Protein AF-A0A232LMD2-F1 (afdb_monomer)

InterPro domains:
  IPR006600 HTH CenpB-type DNA-binding domain [PF03221] (62-116)
  IPR006600 HTH CenpB-type DNA-binding domain [PS51253] (50-115)

Radius of gyration: 19.23 Å; Cα contacts (8 Å, |Δi|>4): 70; chains: 1; bounding box: 40×37×48 Å

Nearest PDB structures (foldseek):
  4hob-assembly2_C  TM=6.436E-01  e=2.657E+00  Cyprinid herpesvirus 3
  4zzl-assembly1_B  TM=5.803E-01  e=4.468E+00  Pseudomonas aeruginosa
  1u8b-assembly1_A  TM=6.181E-01  e=7.512E+00  Escherichia coli
  5duk-assembly1_B  TM=4.423E-01  e=2.508E+00  Thermoplasmatales archaeon SCGC AB-539-N05
  1mdm-assembly1_A  TM=3.034E-01  e=2.109E+00  Homo sapiens

Mean predicted aligned error: 11.72 Å

Structure (mmCIF, N/CA/C/O backbone):
data_AF-A0A232LMD2-F1
#
_entry.id   AF-A0A232LMD2-F1
#
loop_
_atom_site.group_PDB
_atom_site.id
_atom_site.type_symbol
_atom_site.label_atom_id
_atom_site.label_alt_id
_atom_site.label_comp_id
_atom_site.label_asym_id
_atom_site.label_entity_id
_atom_site.label_seq_id
_atom_site.pdbx_PDB_ins_code
_atom_site.Cartn_x
_atom_site.Cartn_y
_atom_site.Cartn_z
_atom_site.occupancy
_atom_site.B_iso_or_equiv
_atom_site.auth_seq_id
_atom_site.auth_comp_id
_atom_site.auth_asym_id
_atom_site.auth_atom_id
_atom_site.pdbx_PDB_model_num
ATOM 1 N N . MET A 1 1 ? 2.635 -9.749 20.814 1.00 54.72 1 MET A N 1
ATOM 2 C CA . MET A 1 1 ? 2.681 -8.707 19.766 1.00 54.72 1 MET A CA 1
ATOM 3 C C . MET A 1 1 ? 1.443 -8.912 18.913 1.00 54.72 1 MET A C 1
ATOM 5 O O . MET A 1 1 ? 1.286 -10.014 18.408 1.00 54.72 1 MET A O 1
ATOM 9 N N . VAL A 1 2 ? 0.519 -7.951 18.860 1.00 68.06 2 VAL A N 1
ATOM 10 C CA . VAL A 1 2 ? -0.697 -8.093 18.037 1.00 68.06 2 VAL A CA 1
ATOM 11 C C . VAL A 1 2 ? -0.278 -8.058 16.570 1.00 68.06 2 VAL A C 1
ATOM 13 O O . VAL A 1 2 ? 0.490 -7.171 16.191 1.00 68.06 2 VAL A O 1
ATOM 16 N N . SER A 1 3 ? -0.718 -9.026 15.765 1.00 80.38 3 SER A N 1
ATOM 17 C CA . SER A 1 3 ? -0.367 -9.053 14.348 1.00 80.38 3 SER A CA 1
ATOM 18 C C . SER A 1 3 ? -1.238 -8.073 13.557 1.00 80.38 3 SER A C 1
ATOM 20 O O . SER A 1 3 ? -2.410 -7.850 13.862 1.00 80.38 3 SER A O 1
ATOM 22 N N . GLU A 1 4 ? -0.670 -7.477 12.511 1.00 81.81 4 GLU A N 1
ATOM 23 C CA . GLU A 1 4 ? -1.384 -6.548 11.627 1.00 81.81 4 GLU A CA 1
ATOM 24 C C . GLU A 1 4 ? -2.583 -7.221 10.926 1.00 81.81 4 GLU A C 1
ATOM 26 O O . GLU A 1 4 ? -3.599 -6.581 10.646 1.00 81.81 4 GLU A O 1
ATOM 31 N N . ALA A 1 5 ? -2.488 -8.534 10.695 1.00 83.75 5 ALA A N 1
ATOM 32 C CA . ALA A 1 5 ? -3.563 -9.347 10.139 1.00 83.75 5 ALA A CA 1
ATOM 33 C C . ALA A 1 5 ? -4.768 -9.439 11.092 1.00 83.75 5 ALA A C 1
ATOM 35 O O . ALA A 1 5 ? -5.903 -9.252 10.650 1.00 83.75 5 ALA A O 1
ATOM 36 N N . ASP A 1 6 ? -4.530 -9.633 12.393 1.00 88.19 6 ASP A N 1
ATOM 37 C CA . ASP A 1 6 ? -5.598 -9.710 13.402 1.00 88.19 6 ASP A CA 1
ATOM 38 C C . ASP A 1 6 ? -6.361 -8.386 13.509 1.00 88.19 6 ASP A C 1
ATOM 40 O O . ASP A 1 6 ? -7.588 -8.367 13.618 1.00 88.19 6 ASP A O 1
ATOM 44 N N . ILE A 1 7 ? -5.651 -7.258 13.395 1.00 88.31 7 ILE A N 1
ATOM 45 C CA . ILE A 1 7 ? -6.269 -5.927 13.398 1.00 88.31 7 ILE A CA 1
ATOM 46 C C . ILE A 1 7 ? -7.164 -5.743 12.165 1.00 88.31 7 ILE A C 1
ATOM 48 O O . ILE A 1 7 ? -8.277 -5.230 12.291 1.00 88.31 7 ILE A O 1
ATOM 52 N N . LYS A 1 8 ? -6.721 -6.179 10.977 1.00 88.56 8 LYS A N 1
ATOM 53 C CA . LYS A 1 8 ? -7.534 -6.114 9.748 1.00 88.56 8 LYS A CA 1
ATOM 54 C C . LYS A 1 8 ? -8.788 -6.986 9.846 1.00 88.56 8 LYS A C 1
ATOM 56 O O . LYS A 1 8 ? -9.869 -6.527 9.474 1.00 88.56 8 LYS A O 1
ATOM 61 N N . LEU A 1 9 ? -8.670 -8.199 10.391 1.00 91.88 9 LEU A N 1
ATOM 62 C CA . LEU A 1 9 ? -9.816 -9.080 10.637 1.00 91.88 9 LEU A CA 1
ATOM 63 C C . LEU A 1 9 ? -10.818 -8.443 11.608 1.00 91.88 9 LEU A C 1
ATOM 65 O O . LEU A 1 9 ? -12.010 -8.391 11.307 1.00 91.88 9 LEU A O 1
ATOM 69 N N . ALA A 1 10 ? -10.335 -7.879 12.718 1.00 92.62 10 ALA A N 1
ATOM 70 C CA . ALA A 1 10 ? -11.168 -7.192 13.701 1.00 92.62 10 ALA A CA 1
ATOM 71 C C . ALA A 1 10 ? -11.883 -5.957 13.119 1.00 92.62 10 ALA A C 1
ATOM 73 O O . ALA A 1 10 ? -13.052 -5.710 13.419 1.00 92.62 10 ALA A O 1
ATOM 74 N N . LEU A 1 11 ? -11.213 -5.180 12.261 1.00 91.00 11 LEU A N 1
ATOM 75 C CA . LEU A 1 11 ? -11.823 -4.032 11.581 1.00 91.00 11 LEU A CA 1
ATOM 76 C C . LEU A 1 11 ? -12.923 -4.455 10.600 1.00 91.00 11 LEU A C 1
ATOM 78 O O . LEU A 1 11 ? -13.955 -3.789 10.531 1.00 91.00 11 LEU A O 1
ATOM 82 N N . ASN A 1 12 ? -12.724 -5.548 9.860 1.00 91.56 12 ASN A N 1
ATOM 83 C CA . ASN A 1 12 ? -13.742 -6.081 8.954 1.00 91.56 12 ASN A CA 1
ATOM 84 C C . ASN A 1 12 ? -14.965 -6.611 9.717 1.00 91.56 12 ASN A C 1
ATOM 86 O O . ASN A 1 12 ? -16.092 -6.325 9.314 1.00 91.56 12 ASN A O 1
ATOM 90 N N . ASP A 1 13 ? -14.757 -7.298 10.846 1.00 91.94 13 ASP A N 1
ATOM 91 C CA . ASP A 1 13 ? -15.842 -7.754 11.727 1.00 91.94 13 ASP A CA 1
ATOM 92 C C . ASP A 1 13 ? -16.666 -6.560 12.238 1.00 91.94 13 ASP A C 1
ATOM 94 O O . ASP A 1 13 ? -17.887 -6.538 12.094 1.00 91.94 13 ASP A O 1
ATOM 98 N N . LEU A 1 14 ? -16.007 -5.493 12.713 1.00 91.25 14 LEU A N 1
ATOM 99 C CA . LEU A 1 14 ? -16.692 -4.264 13.137 1.00 91.25 14 LEU A CA 1
ATOM 100 C C . LEU A 1 14 ? -17.511 -3.607 12.024 1.00 91.25 14 LEU A C 1
ATOM 102 O O . LEU A 1 14 ? -18.624 -3.158 12.288 1.00 91.25 14 LEU A O 1
ATOM 106 N N . LYS A 1 15 ? -16.983 -3.553 10.795 1.00 89.00 15 LYS A N 1
ATOM 107 C CA . LYS A 1 15 ? -17.692 -2.985 9.634 1.00 89.00 15 LYS A CA 1
ATOM 108 C C . LYS A 1 15 ? -18.925 -3.800 9.238 1.00 89.00 15 LYS A C 1
ATOM 110 O O . LYS A 1 15 ? -19.848 -3.240 8.654 1.00 89.00 15 LYS A O 1
ATOM 115 N N . SER A 1 16 ? -18.953 -5.099 9.546 1.00 89.50 16 SER A N 1
ATOM 116 C CA . S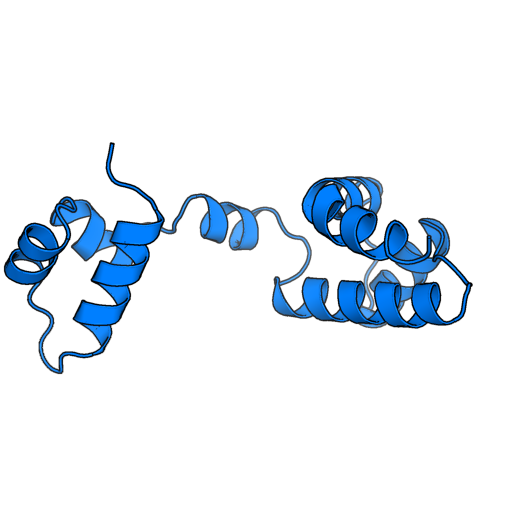ER A 1 16 ? -20.099 -5.969 9.255 1.00 89.50 16 SER A CA 1
ATOM 117 C C . SE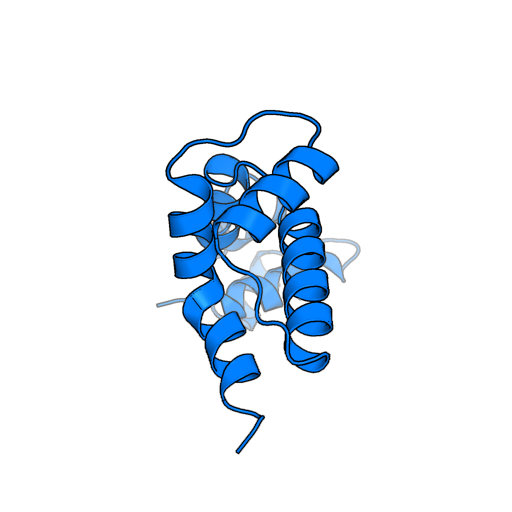R A 1 16 ? -21.299 -5.722 10.181 1.00 89.50 16 SER A C 1
ATOM 119 O O . SER A 1 16 ? -22.435 -6.064 9.846 1.00 89.50 16 SER A O 1
ATOM 121 N N . HIS A 1 17 ? -21.076 -5.097 11.341 1.00 85.38 17 HIS A N 1
ATOM 122 C CA . HIS A 1 17 ? -22.115 -4.831 12.327 1.00 85.38 17 HIS A CA 1
ATOM 123 C C . HIS A 1 17 ? -22.704 -3.424 12.174 1.00 85.38 17 HIS A C 1
ATOM 125 O O . HIS A 1 17 ? -21.991 -2.425 12.183 1.00 85.38 17 HIS A O 1
ATOM 131 N N . LYS A 1 18 ? -24.042 -3.322 12.151 1.00 82.69 18 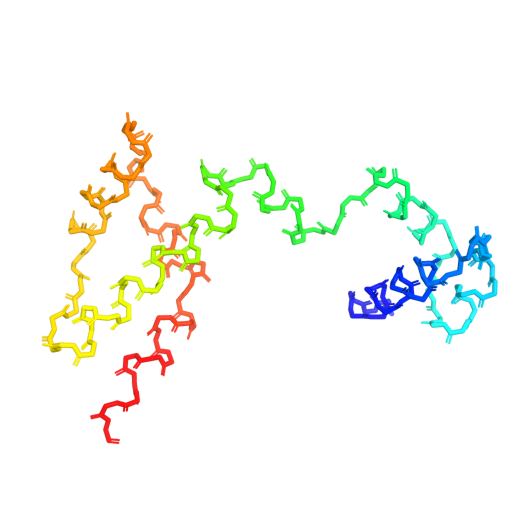LYS A N 1
ATOM 132 C CA . LYS A 1 18 ? -24.765 -2.032 12.131 1.00 82.69 18 LYS A CA 1
ATOM 133 C C . LYS A 1 18 ? -24.445 -1.148 13.348 1.00 82.69 18 LYS A C 1
ATOM 135 O O . LYS A 1 18 ? -24.522 0.074 13.263 1.00 82.69 18 LYS A O 1
ATOM 140 N N . SER A 1 19 ? -24.100 -1.770 14.476 1.00 86.31 19 SER A N 1
ATOM 141 C CA . SER A 1 19 ? -23.628 -1.114 15.696 1.00 86.31 19 SER A CA 1
ATOM 142 C C . SER A 1 19 ? -22.267 -1.708 16.089 1.00 86.31 19 SER A C 1
ATOM 144 O O . SER A 1 19 ? -22.212 -2.882 16.461 1.00 86.31 19 SER A O 1
ATOM 146 N N . PRO A 1 20 ? -21.164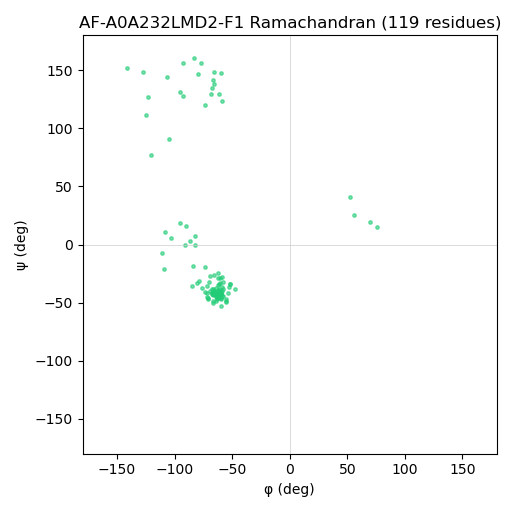 -0.945 15.987 1.00 85.38 20 PRO A N 1
ATOM 147 C CA . PRO A 1 20 ? -19.830 -1.459 16.272 1.00 85.38 20 PRO A CA 1
ATOM 148 C C . PRO A 1 20 ? -19.612 -1.653 17.780 1.00 85.38 20 PRO A C 1
ATOM 150 O O . PRO A 1 20 ? -19.645 -0.696 18.557 1.00 85.38 20 PRO A O 1
ATOM 153 N N . ASN A 1 21 ? -19.325 -2.890 18.197 1.00 92.06 21 ASN A N 1
ATOM 154 C CA . ASN A 1 21 ? -18.961 -3.222 19.576 1.00 92.06 21 ASN A CA 1
ATOM 155 C C . ASN A 1 21 ? -17.456 -3.496 19.702 1.00 92.06 21 ASN A C 1
ATOM 157 O O . ASN A 1 21 ? -16.993 -4.630 19.598 1.00 92.06 21 ASN A O 1
ATOM 161 N N . TYR A 1 22 ? -16.691 -2.442 19.990 1.00 91.38 22 TYR A N 1
ATOM 162 C CA . TYR A 1 22 ? -15.231 -2.519 20.078 1.00 91.38 22 TYR A CA 1
ATOM 163 C C . TYR A 1 22 ? -14.726 -3.509 21.129 1.00 91.38 22 TYR A C 1
ATOM 165 O O . TYR A 1 22 ? -13.705 -4.143 20.906 1.00 91.38 22 TYR A O 1
ATOM 173 N N . THR A 1 23 ? -15.405 -3.636 22.273 1.00 91.00 23 THR A N 1
ATOM 174 C CA . THR A 1 23 ? -14.938 -4.482 23.382 1.00 91.00 23 THR A CA 1
ATOM 175 C C . THR A 1 23 ? -15.079 -5.962 23.044 1.00 91.00 23 THR A C 1
ATOM 177 O O . THR A 1 23 ? -14.142 -6.730 23.246 1.00 91.00 23 THR A O 1
ATOM 180 N N . ALA A 1 24 ? -16.228 -6.361 22.493 1.00 92.19 24 ALA A N 1
ATOM 181 C CA . ALA A 1 24 ? -16.461 -7.748 22.101 1.00 92.19 24 ALA A CA 1
ATOM 182 C C . ALA A 1 24 ? -15.503 -8.175 20.980 1.00 92.19 24 ALA A C 1
ATOM 184 O O . ALA A 1 24 ? -14.873 -9.228 21.072 1.00 92.19 24 ALA A O 1
ATOM 185 N N . THR A 1 25 ? -15.336 -7.328 19.961 1.00 92.38 25 THR A N 1
ATOM 186 C CA . THR A 1 25 ? -14.433 -7.617 18.844 1.00 92.38 25 THR A CA 1
ATOM 187 C C . THR A 1 25 ? -12.965 -7.621 19.283 1.00 92.38 25 THR A C 1
ATOM 189 O O . THR A 1 25 ? -12.226 -8.527 18.914 1.00 92.38 25 THR A O 1
ATOM 192 N N . ALA A 1 26 ? -12.540 -6.681 20.132 1.00 92.62 26 ALA A N 1
ATOM 193 C CA . ALA A 1 26 ? -11.186 -6.663 20.696 1.00 92.62 26 ALA A CA 1
ATOM 194 C C . ALA A 1 26 ? -10.842 -7.976 21.415 1.00 92.62 26 ALA A C 1
ATOM 196 O O . ALA A 1 26 ? -9.804 -8.576 21.141 1.00 92.62 26 ALA A O 1
ATOM 197 N N . ASN A 1 27 ? -11.751 -8.470 22.260 1.00 92.25 27 ASN A N 1
ATOM 198 C CA . ASN A 1 27 ? -11.563 -9.731 22.976 1.00 92.25 27 ASN A CA 1
ATOM 199 C C . ASN A 1 27 ? -11.541 -10.941 22.029 1.00 92.25 27 ASN A C 1
ATOM 201 O O . ASN A 1 27 ? -10.722 -11.837 22.205 1.00 92.25 27 ASN A O 1
ATOM 205 N N . LYS A 1 28 ? -12.406 -10.955 21.005 1.00 92.56 28 LYS A N 1
ATOM 206 C CA . LYS A 1 28 ? -12.497 -12.040 20.011 1.00 92.56 28 LYS A CA 1
ATOM 207 C C . LYS A 1 28 ? -11.202 -12.225 19.215 1.00 92.56 28 LYS A C 1
ATOM 209 O O . LYS A 1 28 ? -10.818 -13.359 18.955 1.00 92.56 28 LYS A O 1
ATOM 214 N N . TYR A 1 29 ? -10.538 -11.130 18.845 1.00 90.75 29 TYR A N 1
ATOM 215 C CA . TYR A 1 29 ? -9.310 -11.157 18.038 1.00 90.75 29 TYR A CA 1
ATOM 216 C C . TYR A 1 29 ? -8.032 -10.916 18.854 1.00 90.75 29 TYR A C 1
ATOM 218 O O . TYR A 1 29 ? -6.955 -10.808 18.277 1.00 90.75 29 TYR A O 1
ATOM 226 N N . ASN A 1 30 ? -8.132 -10.824 20.186 1.00 91.19 30 ASN A N 1
ATOM 227 C CA . ASN A 1 30 ? -7.012 -10.509 21.079 1.00 91.19 30 ASN A CA 1
ATOM 228 C C . ASN A 1 30 ? -6.251 -9.222 20.672 1.00 91.19 30 ASN A C 1
ATOM 230 O O . ASN A 1 30 ? -5.020 -9.157 20.697 1.00 91.19 30 ASN A O 1
ATOM 234 N N . VAL A 1 31 ? -7.003 -8.194 20.265 1.00 90.06 31 VAL A N 1
ATOM 235 C CA . VAL A 1 31 ? -6.498 -6.876 19.843 1.00 90.06 31 VAL A CA 1
ATOM 236 C C . VAL A 1 31 ? -6.809 -5.850 20.929 1.00 90.06 31 VAL A C 1
ATOM 238 O O . VAL A 1 31 ? -7.877 -5.885 21.531 1.00 90.06 31 VAL A O 1
ATOM 241 N N . ASP A 1 32 ? -5.918 -4.883 21.156 1.00 90.88 32 ASP A N 1
ATOM 242 C CA . ASP A 1 32 ? -6.206 -3.777 22.070 1.00 90.88 32 ASP A CA 1
ATOM 243 C C . ASP A 1 32 ? -7.420 -2.949 21.599 1.00 90.88 32 ASP A C 1
ATOM 245 O O . ASP A 1 32 ? -7.501 -2.489 20.453 1.00 90.88 32 ASP A O 1
ATOM 249 N N . ARG A 1 33 ? -8.368 -2.721 22.514 1.00 92.56 33 ARG A N 1
ATOM 250 C CA . ARG A 1 33 ? -9.612 -1.994 22.232 1.00 92.56 33 ARG A CA 1
ATOM 251 C C . ARG A 1 33 ? -9.354 -0.557 21.767 1.00 92.56 33 ARG A C 1
ATOM 253 O O . ARG A 1 33 ? -10.064 -0.075 20.880 1.00 92.56 33 ARG A O 1
ATOM 260 N N . ASN A 1 34 ? -8.387 0.147 22.363 1.00 89.94 34 ASN A N 1
ATOM 261 C CA . ASN A 1 34 ? -8.077 1.525 21.979 1.00 89.94 34 ASN A CA 1
ATOM 262 C C . ASN A 1 34 ? -7.478 1.573 20.576 1.00 89.94 34 ASN A C 1
ATOM 264 O O . ASN A 1 34 ? -7.912 2.406 19.778 1.00 89.94 34 ASN A O 1
ATOM 268 N N . THR A 1 35 ? -6.563 0.659 20.245 1.00 88.31 35 THR A N 1
ATOM 269 C CA . THR A 1 35 ? -6.039 0.510 18.880 1.00 88.31 35 THR A CA 1
ATOM 270 C C . THR A 1 35 ? -7.177 0.289 17.887 1.00 88.31 35 THR A C 1
ATOM 272 O O . THR A 1 35 ? -7.284 1.023 16.905 1.00 88.31 35 THR A O 1
ATOM 275 N N . LEU A 1 36 ? -8.083 -0.651 18.169 1.00 89.88 36 LEU A N 1
ATOM 276 C CA . LEU A 1 36 ? -9.199 -0.972 17.279 1.00 89.88 36 LEU A CA 1
ATOM 277 C C . LEU A 1 36 ? -10.154 0.219 17.074 1.00 89.88 36 LEU A C 1
ATOM 279 O O . LEU A 1 36 ? -10.522 0.533 15.944 1.00 89.88 36 LEU A O 1
ATOM 283 N N . SER A 1 37 ? -10.508 0.926 18.151 1.00 90.50 37 SER A N 1
ATOM 284 C CA . SER A 1 37 ? -11.363 2.123 18.108 1.00 90.50 37 SER A CA 1
ATOM 285 C C . SER A 1 37 ? -10.725 3.265 17.310 1.00 90.50 37 SER A C 1
ATOM 287 O O . SER A 1 37 ? -11.381 3.873 16.462 1.00 90.50 37 SER A O 1
ATOM 289 N N . ARG A 1 38 ? -9.434 3.547 17.536 1.00 88.88 38 ARG A N 1
ATOM 290 C CA . ARG A 1 38 ? -8.706 4.605 16.815 1.00 88.88 38 ARG A CA 1
ATOM 291 C C . ARG A 1 38 ? -8.573 4.282 15.332 1.00 88.88 38 ARG A C 1
ATOM 293 O O . ARG A 1 38 ? -8.801 5.172 14.518 1.00 88.88 38 ARG A O 1
ATOM 300 N N . ARG A 1 39 ? -8.273 3.028 14.980 1.00 87.50 39 ARG A N 1
ATOM 301 C CA . ARG A 1 39 ? -8.198 2.588 13.580 1.00 87.50 39 ARG A CA 1
ATOM 302 C C . ARG A 1 39 ? -9.551 2.620 12.877 1.00 87.50 39 ARG A C 1
ATOM 304 O O . ARG A 1 39 ? -9.638 3.112 11.761 1.00 87.50 39 ARG A O 1
ATOM 311 N N . TYR A 1 40 ? -10.618 2.167 13.537 1.00 86.69 40 TYR A N 1
ATOM 312 C CA . TYR A 1 40 ? -11.969 2.200 12.966 1.00 86.69 40 TYR A CA 1
ATOM 313 C C . TYR A 1 40 ? -12.444 3.632 12.677 1.00 86.69 40 TYR A C 1
ATOM 315 O O . TYR A 1 40 ? -13.114 3.878 11.680 1.00 86.69 40 TYR A O 1
ATOM 323 N N . LYS A 1 41 ? -12.056 4.591 13.527 1.00 86.62 41 LYS A N 1
ATOM 324 C CA . LYS A 1 41 ? -12.346 6.022 13.351 1.00 86.62 41 LYS A CA 1
ATOM 325 C C . LYS A 1 41 ? -11.380 6.748 12.404 1.00 86.62 41 LYS A C 1
ATOM 327 O O . LYS A 1 41 ? -11.522 7.954 12.241 1.00 86.62 41 LYS A O 1
ATOM 332 N N . GLY A 1 42 ? -10.387 6.060 11.835 1.00 79.25 42 GLY A N 1
ATOM 333 C CA . GLY A 1 42 ? -9.378 6.664 10.955 1.00 79.25 42 GLY A CA 1
ATOM 334 C C . GLY A 1 42 ? -8.389 7.606 11.657 1.00 79.25 42 GLY A C 1
ATOM 335 O O . GLY A 1 42 ? -7.766 8.427 11.000 1.00 79.25 42 GLY A O 1
ATOM 336 N N . ILE A 1 43 ? -8.247 7.519 12.986 1.00 81.81 43 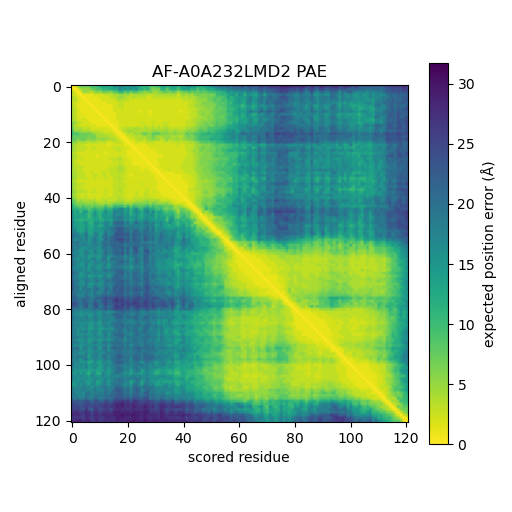ILE A N 1
ATOM 337 C CA . ILE A 1 43 ? -7.339 8.375 13.778 1.00 81.81 43 ILE A CA 1
ATOM 338 C C . ILE A 1 43 ? -5.891 7.868 13.705 1.00 81.81 43 ILE A C 1
ATOM 340 O O . ILE A 1 43 ? -4.957 8.660 13.767 1.00 81.81 43 ILE A O 1
ATOM 344 N N . CYS A 1 44 ? -5.708 6.550 13.609 1.00 73.38 44 CYS A N 1
ATOM 345 C CA . CYS A 1 44 ? -4.416 5.918 13.346 1.00 73.38 44 CYS A CA 1
ATOM 346 C C . CYS A 1 44 ? -4.543 5.064 12.092 1.00 73.38 44 CYS A C 1
ATOM 348 O O . CYS A 1 44 ? -5.418 4.193 12.034 1.00 73.38 44 CYS A O 1
ATOM 350 N N . MET A 1 45 ? -3.648 5.278 11.135 1.00 63.09 45 MET A N 1
ATOM 351 C CA . MET A 1 45 ? -3.480 4.392 9.990 1.00 63.09 45 MET A CA 1
ATOM 352 C C . MET A 1 45 ? -2.576 3.218 10.380 1.00 63.09 45 MET A C 1
ATOM 354 O O . MET A 1 45 ? -1.878 3.257 11.396 1.00 63.09 45 MET A O 1
ATOM 358 N N . SER A 1 46 ? -2.627 2.123 9.621 1.00 64.56 46 SER A N 1
ATOM 359 C CA . SER A 1 46 ? -1.564 1.124 9.736 1.00 64.56 46 SER A CA 1
ATOM 360 C C . SER A 1 46 ? -0.257 1.735 9.239 1.00 64.56 46 SER A C 1
ATOM 362 O O . SER A 1 46 ? -0.300 2.529 8.308 1.00 64.56 46 SER A O 1
ATOM 364 N N . ASN A 1 47 ? 0.902 1.337 9.775 1.00 57.59 47 ASN A N 1
ATOM 365 C CA . ASN A 1 47 ? 2.191 1.812 9.249 1.00 57.59 47 ASN A CA 1
ATOM 366 C C . ASN A 1 47 ? 2.290 1.608 7.723 1.00 57.59 47 ASN A C 1
ATOM 368 O O . ASN A 1 47 ? 2.871 2.432 7.029 1.00 57.59 47 ASN A O 1
ATOM 372 N N . HIS A 1 48 ? 1.699 0.531 7.193 1.00 51.50 48 HIS A N 1
ATOM 373 C CA . HIS A 1 48 ? 1.646 0.261 5.756 1.00 51.50 48 HIS A CA 1
ATOM 374 C C . HIS A 1 48 ? 0.793 1.291 4.998 1.00 51.50 48 HIS A C 1
ATOM 376 O O . HIS A 1 48 ? 1.251 1.852 4.005 1.00 51.50 48 HIS A O 1
ATOM 382 N N . ASP A 1 49 ? -0.420 1.576 5.475 1.00 53.56 49 ASP A N 1
ATOM 383 C CA . ASP A 1 49 ? -1.308 2.548 4.832 1.00 53.56 49 ASP A CA 1
ATOM 384 C C . ASP A 1 49 ? -0.786 3.984 5.010 1.00 53.56 49 ASP A C 1
ATOM 386 O O . ASP A 1 49 ? -0.920 4.806 4.112 1.00 53.56 49 ASP A O 1
ATOM 390 N N . GLU A 1 50 ? -0.128 4.288 6.130 1.00 52.28 50 GLU A N 1
ATOM 391 C CA . GLU A 1 50 ? 0.528 5.573 6.396 1.00 52.28 50 GLU A CA 1
ATOM 392 C C . GLU A 1 50 ? 1.727 5.785 5.455 1.00 52.28 50 GLU A C 1
ATOM 394 O O . GLU A 1 50 ? 1.874 6.852 4.856 1.00 52.28 50 GLU A O 1
ATOM 399 N N . HIS A 1 51 ? 2.542 4.748 5.229 1.00 50.44 51 HIS A N 1
ATOM 400 C CA . HIS A 1 51 ? 3.585 4.777 4.203 1.00 50.44 51 HIS A CA 1
ATOM 401 C C . HIS A 1 51 ? 2.996 5.000 2.803 1.00 50.44 51 HIS A C 1
ATOM 403 O O . HIS A 1 51 ? 3.539 5.818 2.059 1.00 50.44 51 HIS A O 1
ATOM 409 N N . SER A 1 52 ? 1.881 4.339 2.465 1.00 53.06 52 SER A N 1
ATOM 410 C CA . SER A 1 52 ? 1.222 4.525 1.166 1.00 53.06 52 SER A CA 1
ATOM 411 C C . SER A 1 52 ? 0.681 5.944 0.972 1.00 53.06 52 SER A C 1
ATOM 413 O O . SER A 1 52 ? 0.880 6.560 -0.070 1.00 53.06 52 SER A O 1
ATOM 415 N N . ALA A 1 53 ? 0.060 6.507 2.010 1.00 51.44 53 ALA A N 1
ATOM 416 C CA . ALA A 1 53 ? -0.654 7.772 1.923 1.00 51.44 53 ALA A CA 1
ATOM 417 C C . ALA A 1 53 ? 0.276 8.992 1.948 1.00 51.44 53 ALA A C 1
ATOM 419 O O . ALA A 1 53 ? -0.043 10.011 1.341 1.00 51.44 53 ALA A O 1
ATOM 420 N N . TYR A 1 54 ? 1.412 8.908 2.650 1.00 49.12 54 TYR A N 1
ATOM 421 C CA . TYR A 1 54 ? 2.290 10.063 2.872 1.00 49.12 54 TYR A CA 1
ATOM 422 C C . TYR A 1 54 ? 3.623 10.007 2.117 1.00 49.12 54 TYR A C 1
ATOM 424 O O . TYR A 1 54 ? 4.252 11.050 1.942 1.00 49.12 54 TYR A O 1
ATOM 432 N N . GLN A 1 55 ? 4.091 8.830 1.682 1.00 55.50 55 GLN A N 1
ATOM 433 C CA . GLN A 1 55 ? 5.391 8.699 1.001 1.00 55.50 55 GLN A CA 1
ATOM 434 C C . GLN A 1 55 ? 5.291 8.347 -0.482 1.00 55.50 55 GLN A C 1
ATOM 436 O O . GLN A 1 55 ? 6.320 8.358 -1.170 1.00 55.50 55 GLN A O 1
ATOM 441 N N . ASN A 1 56 ? 4.094 8.052 -0.990 1.00 60.16 56 ASN A N 1
ATOM 442 C CA . ASN A 1 56 ? 3.925 7.716 -2.394 1.00 60.16 56 ASN A CA 1
ATOM 443 C C . ASN A 1 56 ? 3.580 8.973 -3.182 1.00 60.16 56 ASN A C 1
ATOM 445 O O . ASN A 1 56 ? 2.664 9.718 -2.852 1.00 60.16 56 ASN A O 1
ATOM 449 N N . PHE A 1 57 ? 4.341 9.202 -4.249 1.00 68.00 57 PHE A N 1
ATOM 450 C CA . PHE A 1 57 ? 4.012 10.216 -5.249 1.00 68.00 57 PHE A CA 1
ATOM 451 C C . PHE A 1 57 ? 2.679 9.894 -5.949 1.00 68.00 57 PHE A C 1
ATOM 453 O O . PHE A 1 57 ? 2.021 10.811 -6.427 1.00 68.00 57 PHE A O 1
ATOM 460 N N . LEU A 1 58 ? 2.280 8.611 -5.981 1.00 71.00 58 LEU A N 1
ATOM 461 C CA . LEU A 1 58 ? 1.048 8.121 -6.601 1.00 71.00 58 LEU A CA 1
ATOM 462 C C . LEU A 1 58 ? 0.220 7.270 -5.631 1.00 71.00 58 LEU A C 1
ATOM 464 O O . LEU A 1 58 ? 0.797 6.564 -4.808 1.00 71.00 58 LEU A O 1
ATOM 468 N N . PRO A 1 59 ? -1.120 7.280 -5.739 1.00 71.69 59 PRO A N 1
ATOM 469 C CA . PRO A 1 59 ? -1.973 6.318 -5.050 1.00 71.69 59 PRO A CA 1
ATOM 470 C C . PRO A 1 59 ? -1.643 4.878 -5.462 1.00 71.69 59 PRO A C 1
ATOM 472 O O . PRO A 1 59 ? -1.350 4.624 -6.632 1.00 71.69 59 PRO A O 1
ATOM 475 N N . ASP A 1 60 ? -1.806 3.926 -4.542 1.00 71.50 60 ASP A N 1
ATOM 476 C CA . ASP A 1 60 ? -1.514 2.501 -4.776 1.00 71.50 60 ASP A CA 1
ATOM 477 C C . ASP A 1 60 ? -2.218 1.936 -6.021 1.00 71.50 60 ASP A C 1
ATOM 479 O O . ASP A 1 60 ? -1.623 1.186 -6.786 1.00 71.50 60 ASP A O 1
ATOM 483 N N . ALA A 1 61 ? -3.449 2.377 -6.301 1.00 72.00 61 ALA A N 1
ATOM 484 C CA . ALA A 1 61 ? -4.188 1.974 -7.500 1.00 72.00 61 ALA A CA 1
ATOM 485 C C . ALA A 1 61 ? -3.488 2.380 -8.814 1.00 72.00 61 ALA A C 1
ATOM 487 O O . ALA A 1 61 ? -3.573 1.665 -9.809 1.00 72.00 61 ALA A O 1
ATOM 488 N N . GLN A 1 62 ? -2.793 3.522 -8.844 1.00 77.31 62 GLN A N 1
ATOM 489 C CA . GLN A 1 62 ? -2.006 3.926 -10.014 1.00 77.31 62 GLN A CA 1
ATOM 490 C C . GLN A 1 62 ? -0.700 3.128 -10.105 1.00 77.31 62 GLN A C 1
ATOM 492 O O . GLN A 1 62 ? -0.307 2.740 -11.205 1.00 77.31 62 GLN A O 1
ATOM 497 N N . GLU A 1 63 ? -0.057 2.837 -8.969 1.00 80.62 63 GLU A N 1
ATOM 498 C CA . GLU A 1 63 ? 1.125 1.964 -8.920 1.00 80.62 63 GLU A CA 1
ATOM 499 C C . GLU A 1 63 ? 0.793 0.539 -9.422 1.00 80.62 63 GLU A C 1
ATOM 501 O O . GLU A 1 63 ? 1.568 -0.030 -10.192 1.00 80.62 63 GLU A O 1
ATOM 506 N N . GLU A 1 64 ? -0.391 -0.002 -9.110 1.00 80.94 64 GLU A N 1
ATOM 507 C CA . GLU A 1 64 ? -0.873 -1.294 -9.629 1.00 80.94 64 GLU A CA 1
ATOM 508 C C . GLU A 1 64 ? -1.063 -1.314 -11.153 1.00 80.94 64 GLU A C 1
ATOM 510 O O . GLU A 1 64 ? -0.686 -2.288 -11.808 1.00 80.94 64 GLU A O 1
ATOM 515 N N . VAL A 1 65 ? -1.598 -0.240 -11.745 1.00 82.19 65 VAL A N 1
ATOM 516 C CA . VAL A 1 65 ? -1.725 -0.123 -13.210 1.00 82.19 65 VAL A CA 1
ATOM 517 C C . VAL A 1 65 ? -0.348 -0.151 -13.874 1.00 82.19 65 VAL A C 1
ATOM 519 O O . VAL A 1 65 ? -0.157 -0.842 -14.877 1.00 82.19 65 VAL A O 1
ATOM 522 N N . ILE A 1 66 ? 0.630 0.548 -13.288 1.00 82.44 66 ILE A N 1
ATOM 523 C CA . ILE A 1 66 ? 2.015 0.552 -13.773 1.0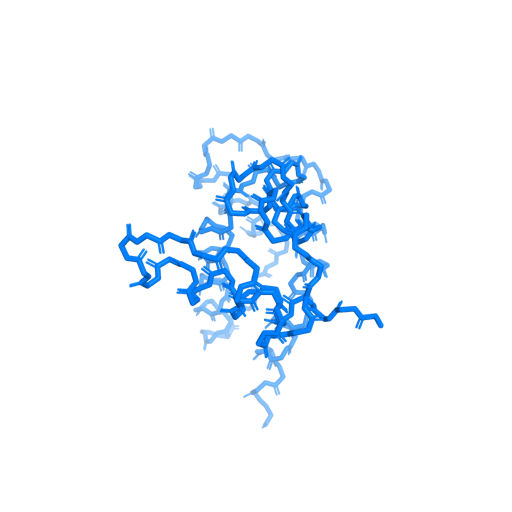0 82.44 66 ILE A CA 1
ATOM 524 C C . ILE A 1 66 ? 2.604 -0.863 -13.692 1.00 82.44 66 ILE A C 1
ATOM 526 O O . ILE A 1 66 ? 3.196 -1.329 -14.663 1.00 82.44 66 ILE A O 1
ATOM 530 N N . LEU A 1 67 ? 2.393 -1.588 -12.588 1.00 81.62 6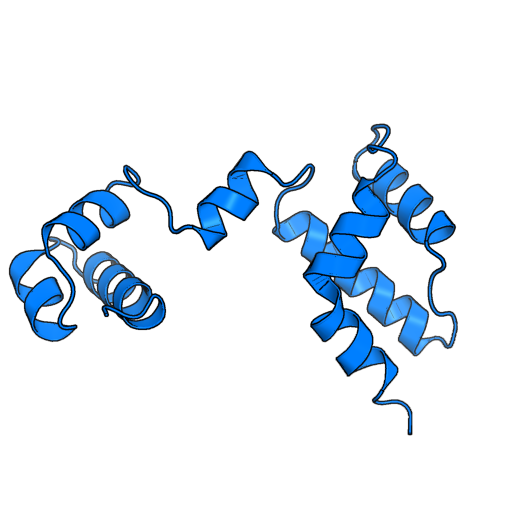7 LEU A N 1
ATOM 531 C CA . LEU A 1 67 ? 2.826 -2.987 -12.462 1.00 81.62 67 LEU A CA 1
ATOM 532 C C . LEU A 1 67 ? 2.173 -3.900 -13.503 1.00 81.62 67 LEU A C 1
ATOM 534 O O . LEU A 1 67 ? 2.853 -4.749 -14.076 1.00 81.62 67 LEU A O 1
ATOM 538 N N . GLY A 1 68 ? 0.878 -3.726 -13.772 1.00 81.12 68 GLY A N 1
ATOM 539 C CA . GLY A 1 68 ? 0.171 -4.471 -14.815 1.00 81.12 68 GLY A CA 1
ATOM 540 C C . GLY A 1 68 ? 0.802 -4.270 -16.193 1.00 81.12 68 GLY A C 1
ATOM 541 O O . GLY A 1 68 ? 1.050 -5.238 -16.908 1.00 81.12 68 GLY A O 1
ATOM 542 N N . TYR A 1 69 ? 1.146 -3.026 -16.525 1.00 79.56 69 TYR A N 1
ATOM 543 C CA . TYR A 1 69 ? 1.799 -2.692 -17.789 1.00 79.56 69 TYR A CA 1
ATOM 544 C C . TYR A 1 69 ? 3.220 -3.271 -17.898 1.00 79.56 69 TYR A C 1
ATOM 546 O O . TYR A 1 69 ? 3.616 -3.767 -18.951 1.00 79.56 69 TYR A O 1
ATOM 554 N N . ILE A 1 70 ? 3.981 -3.274 -16.796 1.00 78.81 70 ILE A N 1
ATOM 555 C CA . ILE A 1 70 ? 5.306 -3.914 -16.728 1.00 78.81 70 ILE A CA 1
ATOM 556 C C . ILE A 1 70 ? 5.222 -5.407 -17.035 1.00 78.81 70 ILE A C 1
ATOM 558 O O . ILE A 1 70 ? 6.088 -5.943 -17.733 1.00 78.81 70 ILE A O 1
ATOM 562 N N . ASN A 1 71 ? 4.193 -6.069 -16.507 1.00 76.56 71 ASN A N 1
ATOM 563 C CA . ASN A 1 71 ? 3.978 -7.493 -16.726 1.00 76.56 71 ASN A CA 1
ATOM 564 C C . ASN A 1 71 ? 3.648 -7.770 -18.195 1.00 76.56 71 ASN A C 1
ATOM 566 O O . ASN A 1 71 ? 4.343 -8.568 -18.807 1.00 76.56 71 ASN A O 1
ATOM 570 N N . ASP A 1 72 ? 2.693 -7.046 -18.788 1.00 80.50 72 ASP A N 1
ATOM 571 C CA . ASP A 1 72 ? 2.322 -7.220 -20.203 1.00 80.50 72 ASP A CA 1
ATOM 572 C C . ASP A 1 72 ? 3.518 -7.006 -21.150 1.00 80.50 72 ASP A C 1
ATOM 574 O O . ASP A 1 72 ? 3.697 -7.744 -22.117 1.00 80.50 72 ASP A O 1
ATOM 578 N N . LEU A 1 73 ? 4.397 -6.043 -20.852 1.00 77.62 73 LEU A N 1
ATOM 579 C CA . LEU A 1 73 ? 5.634 -5.852 -21.613 1.00 77.62 73 LEU A CA 1
ATOM 580 C C . LEU A 1 73 ? 6.632 -7.005 -21.438 1.00 77.62 73 LEU A C 1
ATOM 582 O O . LEU A 1 73 ? 7.239 -7.457 -22.413 1.00 77.62 73 LEU A O 1
ATOM 586 N N . SER A 1 74 ? 6.790 -7.496 -20.209 1.00 75.62 74 SER A N 1
ATOM 587 C CA . SER A 1 74 ? 7.692 -8.612 -19.907 1.00 75.62 74 SER A CA 1
ATOM 588 C C . SER A 1 74 ? 7.209 -9.915 -20.550 1.00 75.62 74 SER A C 1
ATOM 590 O O . SER A 1 74 ? 8.017 -10.625 -21.143 1.00 75.62 74 SER A O 1
ATOM 592 N N . ASP A 1 75 ? 5.899 -10.178 -20.525 1.00 77.25 75 ASP A N 1
ATOM 593 C CA . ASP A 1 75 ? 5.259 -11.339 -21.161 1.00 77.25 75 ASP A CA 1
ATOM 594 C C . ASP A 1 75 ? 5.454 -11.334 -22.687 1.00 77.25 75 ASP A C 1
ATOM 596 O O . ASP A 1 75 ? 5.549 -12.382 -23.323 1.00 77.25 75 ASP A O 1
ATOM 600 N N . ARG A 1 76 ? 5.592 -10.146 -23.289 1.00 81.38 76 ARG A N 1
ATOM 601 C CA . ARG A 1 76 ? 5.923 -9.962 -24.714 1.00 81.38 76 ARG A CA 1
ATOM 602 C C . ARG A 1 76 ? 7.424 -10.073 -25.016 1.00 81.38 76 ARG A C 1
ATOM 604 O O . ARG A 1 76 ? 7.841 -9.774 -26.134 1.00 81.38 76 ARG A O 1
ATOM 611 N N . GLY A 1 77 ? 8.243 -10.463 -24.038 1.00 77.94 77 GLY A N 1
ATOM 612 C CA . GLY A 1 77 ? 9.696 -10.595 -24.174 1.00 77.94 77 GLY A CA 1
ATOM 613 C C . GLY A 1 77 ? 10.454 -9.264 -24.173 1.00 77.94 77 GLY A C 1
ATOM 614 O O . GLY A 1 77 ? 11.620 -9.223 -24.562 1.00 77.94 77 GLY A O 1
ATOM 615 N N . MET A 1 78 ? 9.814 -8.170 -23.749 1.00 76.31 78 MET A N 1
ATOM 616 C CA . MET A 1 78 ? 10.407 -6.832 -23.699 1.00 76.31 78 MET A CA 1
ATOM 617 C C . MET A 1 78 ? 10.391 -6.298 -22.263 1.00 76.31 78 MET A C 1
ATOM 619 O O . MET A 1 78 ? 9.557 -5.456 -21.929 1.00 76.31 78 MET A O 1
ATOM 623 N N . PRO A 1 79 ? 11.306 -6.756 -21.387 1.00 70.06 79 PRO A N 1
ATOM 624 C CA . PRO A 1 79 ? 11.368 -6.247 -20.025 1.00 70.06 79 PRO A CA 1
ATOM 625 C C . PRO A 1 79 ? 11.612 -4.726 -20.052 1.00 70.06 79 PRO A C 1
ATOM 627 O O . PRO A 1 79 ? 12.591 -4.270 -20.655 1.00 70.06 79 PRO A O 1
ATOM 630 N N . PRO A 1 80 ? 10.739 -3.912 -19.432 1.00 71.75 80 PRO A N 1
ATOM 631 C CA . PRO A 1 80 ? 10.854 -2.464 -19.506 1.00 71.75 80 PRO A CA 1
ATOM 632 C C . PRO A 1 80 ? 12.097 -1.974 -18.765 1.00 71.75 80 PRO A C 1
ATOM 634 O O . PRO A 1 80 ? 12.386 -2.373 -17.635 1.00 71.75 80 PRO A O 1
ATOM 637 N N . THR A 1 81 ? 12.833 -1.062 -19.395 1.00 78.12 81 THR A N 1
ATOM 638 C CA . THR A 1 81 ? 13.966 -0.389 -18.757 1.00 78.12 81 THR A CA 1
ATOM 639 C C . THR A 1 81 ? 13.472 0.700 -17.798 1.00 78.12 81 THR A C 1
ATOM 641 O O . THR A 1 81 ? 12.385 1.247 -18.001 1.00 78.12 81 THR A O 1
ATOM 644 N N . PRO A 1 82 ? 14.267 1.099 -16.787 1.00 76.56 82 PRO A N 1
ATOM 645 C CA . PRO A 1 82 ? 13.909 2.204 -15.892 1.00 76.56 82 PRO A CA 1
ATOM 646 C C . PRO A 1 82 ? 13.513 3.500 -16.621 1.00 76.56 82 PRO A C 1
ATOM 648 O O . PRO A 1 82 ? 12.618 4.201 -16.163 1.00 76.56 82 PRO A O 1
ATOM 651 N N . GLN A 1 83 ? 14.125 3.783 -17.777 1.00 80.06 83 GLN A N 1
ATOM 652 C CA . GLN A 1 83 ? 13.795 4.948 -18.604 1.00 80.06 83 GLN A CA 1
ATOM 653 C C . GLN A 1 83 ? 12.410 4.836 -19.254 1.00 80.06 83 GLN A C 1
ATOM 655 O O . GLN A 1 83 ? 11.675 5.816 -19.329 1.00 80.06 83 GLN A O 1
ATOM 660 N N . ILE A 1 84 ? 12.043 3.640 -19.726 1.00 81.12 84 ILE A N 1
ATOM 661 C CA . ILE A 1 84 ? 10.712 3.380 -20.286 1.00 81.12 84 ILE A CA 1
ATOM 662 C C . ILE A 1 84 ? 9.655 3.545 -19.190 1.00 81.12 84 ILE A C 1
ATOM 664 O O . ILE A 1 84 ? 8.640 4.197 -19.421 1.00 81.12 84 ILE A O 1
ATOM 668 N N . LEU A 1 85 ? 9.926 3.037 -17.982 1.00 81.12 85 LEU A N 1
ATOM 669 C CA . LEU A 1 85 ? 9.049 3.229 -16.824 1.00 81.12 85 LEU A CA 1
ATOM 670 C C . LEU A 1 85 ? 8.866 4.705 -16.484 1.00 81.12 85 LEU A C 1
ATOM 672 O O . LEU A 1 85 ? 7.739 5.145 -16.295 1.00 81.12 85 LEU A O 1
ATOM 676 N N . GLU A 1 86 ? 9.951 5.476 -16.445 1.00 84.81 86 GLU A N 1
ATOM 677 C CA . GLU A 1 86 ? 9.886 6.920 -16.215 1.00 84.81 86 GLU A CA 1
ATOM 678 C C . GLU A 1 86 ? 8.976 7.612 -17.234 1.00 84.81 86 GLU A C 1
ATOM 680 O O . GLU A 1 86 ? 8.071 8.347 -16.842 1.00 84.81 86 GLU A O 1
ATOM 685 N N . ASN A 1 87 ? 9.150 7.317 -18.523 1.00 85.25 87 ASN A N 1
ATOM 686 C CA . ASN A 1 87 ? 8.343 7.914 -19.585 1.00 85.25 87 ASN A CA 1
ATOM 687 C C . ASN A 1 87 ? 6.851 7.578 -19.442 1.00 85.25 87 ASN A C 1
ATOM 689 O O . ASN A 1 87 ? 6.015 8.474 -19.541 1.00 85.25 87 ASN A O 1
ATOM 693 N N . ILE A 1 88 ? 6.517 6.315 -19.159 1.00 80.88 88 ILE A N 1
ATOM 694 C CA . ILE A 1 88 ? 5.129 5.864 -18.972 1.00 80.88 88 ILE A CA 1
ATOM 695 C C . ILE A 1 88 ? 4.496 6.561 -17.770 1.00 80.88 88 ILE A C 1
ATOM 697 O O . ILE A 1 88 ? 3.368 7.044 -17.842 1.00 80.88 88 ILE A O 1
ATOM 701 N N . VAL A 1 89 ? 5.218 6.643 -16.653 1.00 83.94 89 VAL A N 1
ATOM 702 C CA . VAL A 1 89 ? 4.693 7.272 -15.440 1.00 83.94 89 VAL A CA 1
ATOM 703 C C . VAL A 1 89 ? 4.489 8.768 -15.654 1.00 83.94 89 VAL A C 1
ATOM 705 O O . VAL A 1 89 ? 3.437 9.292 -15.296 1.00 83.94 89 VAL A O 1
ATOM 708 N N . ILE A 1 90 ? 5.429 9.457 -16.303 1.00 85.69 90 ILE A N 1
ATOM 709 C CA . ILE A 1 90 ? 5.251 10.864 -16.687 1.00 85.69 90 ILE A CA 1
ATOM 710 C C . ILE A 1 90 ? 4.026 11.022 -17.600 1.00 85.69 90 ILE A C 1
ATOM 712 O O . ILE A 1 90 ? 3.255 11.970 -17.439 1.00 85.69 90 ILE A O 1
ATOM 716 N N . GLU A 1 91 ? 3.802 10.089 -18.528 1.00 84.88 91 GLU A N 1
ATOM 717 C CA . GLU A 1 91 ? 2.648 10.124 -19.423 1.00 84.88 91 GLU A CA 1
ATOM 718 C C . GLU A 1 91 ? 1.316 9.912 -18.689 1.00 84.88 91 GLU A C 1
ATOM 720 O O . GLU A 1 91 ? 0.339 10.590 -19.015 1.00 84.88 91 GLU A O 1
ATOM 725 N N . ILE A 1 92 ? 1.267 9.027 -17.693 1.00 78.25 92 ILE A N 1
ATOM 726 C CA . ILE A 1 92 ? 0.066 8.762 -16.886 1.00 78.25 92 ILE A CA 1
ATOM 727 C C . ILE A 1 92 ? -0.238 9.944 -15.961 1.00 78.25 92 ILE A C 1
ATOM 729 O O . ILE A 1 92 ? -1.375 10.407 -15.885 1.00 78.25 92 ILE A O 1
ATOM 733 N N . VAL A 1 93 ? 0.781 10.445 -15.263 1.00 78.56 93 VAL A N 1
ATOM 734 C CA . VAL A 1 93 ? 0.630 11.454 -14.202 1.00 78.56 93 VAL A CA 1
ATOM 735 C C . VAL A 1 93 ? 0.570 12.869 -14.776 1.00 78.56 93 VAL A C 1
ATOM 737 O O . VAL A 1 93 ? 0.102 13.794 -14.115 1.00 78.56 93 VAL A O 1
ATOM 740 N N . LYS A 1 94 ? 1.024 13.050 -16.024 1.00 82.25 94 LYS A N 1
ATOM 741 C CA . LYS A 1 94 ? 1.149 14.349 -16.706 1.00 82.25 9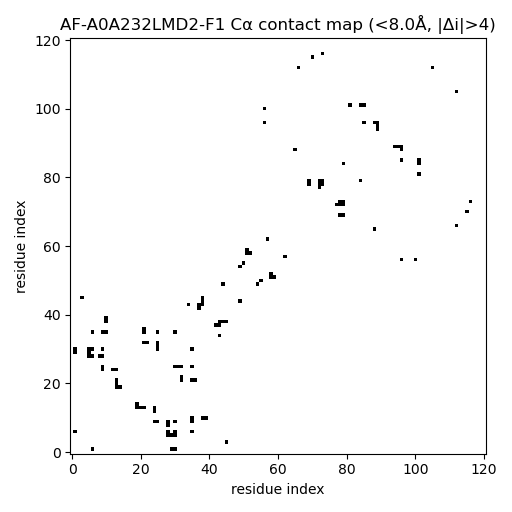4 LYS A CA 1
ATOM 742 C C . LYS A 1 94 ? 2.004 15.353 -15.920 1.00 82.25 94 LYS A C 1
ATOM 744 O O . LYS A 1 94 ? 1.847 16.562 -16.076 1.00 82.25 94 LYS A O 1
ATOM 749 N N . GLN A 1 95 ? 2.913 14.856 -15.080 1.00 79.69 95 GLN A N 1
ATOM 750 C CA . GLN A 1 95 ? 3.819 15.650 -14.252 1.00 79.69 95 GLN A CA 1
ATOM 751 C C . GLN A 1 95 ? 5.203 14.994 -14.187 1.00 79.69 95 GLN A C 1
ATOM 753 O O . GLN A 1 95 ? 5.305 13.769 -14.296 1.00 79.69 95 GLN A O 1
ATOM 758 N N . PRO A 1 96 ? 6.273 15.787 -13.994 1.00 78.50 96 PRO A N 1
ATOM 759 C CA . PRO A 1 96 ? 7.604 15.240 -13.785 1.00 78.50 96 PRO A CA 1
ATOM 760 C C . PRO A 1 96 ? 7.663 14.464 -12.468 1.00 78.50 96 PRO A C 1
ATOM 762 O O . PRO A 1 96 ? 7.163 14.917 -11.437 1.00 78.50 96 PRO A O 1
ATOM 765 N N . ILE A 1 97 ? 8.321 13.310 -12.499 1.00 83.19 97 ILE A N 1
ATOM 766 C CA . ILE A 1 97 ? 8.559 12.498 -11.307 1.00 83.19 97 ILE A CA 1
ATOM 767 C C . ILE A 1 97 ? 9.905 12.844 -10.669 1.00 83.19 97 ILE A C 1
ATOM 769 O O . ILE A 1 97 ? 10.827 13.342 -11.316 1.00 83.19 97 ILE A O 1
ATOM 773 N N . GLY A 1 98 ? 10.045 12.576 -9.372 1.00 81.12 98 GLY A N 1
ATOM 774 C CA . GLY A 1 98 ? 11.325 12.756 -8.692 1.00 81.12 98 GLY A CA 1
ATOM 775 C C . GLY A 1 98 ? 12.380 11.769 -9.202 1.00 81.12 98 GLY A C 1
ATOM 776 O O . GLY A 1 98 ? 12.088 10.589 -9.373 1.00 81.12 98 GLY A O 1
ATOM 777 N N . ARG A 1 99 ? 13.639 12.212 -9.333 1.00 78.31 99 ARG A N 1
ATOM 778 C CA . ARG A 1 99 ? 14.776 11.397 -9.825 1.00 78.31 99 ARG A CA 1
ATOM 779 C C . ARG A 1 99 ? 14.888 10.008 -9.176 1.00 78.31 99 ARG A C 1
ATOM 781 O O . ARG A 1 99 ? 15.252 9.042 -9.831 1.00 78.31 99 ARG A O 1
ATOM 788 N N . ASN A 1 100 ? 14.605 9.904 -7.878 1.00 81.56 100 ASN A N 1
ATOM 789 C CA . ASN A 1 100 ? 14.735 8.649 -7.128 1.00 81.56 100 ASN A CA 1
ATOM 790 C C . ASN A 1 100 ? 13.450 7.810 -7.110 1.00 81.56 100 ASN A C 1
ATOM 792 O O . ASN A 1 100 ? 13.433 6.753 -6.478 1.00 81.56 100 ASN A O 1
ATOM 796 N N . TRP A 1 101 ? 12.370 8.282 -7.735 1.00 85.88 101 TRP A N 1
ATOM 797 C CA . TRP A 1 101 ? 11.065 7.638 -7.652 1.00 85.88 101 TRP A CA 1
ATOM 798 C C . TRP A 1 101 ? 11.092 6.244 -8.280 1.00 85.88 101 TRP A C 1
ATOM 800 O O . TRP A 1 101 ? 10.734 5.285 -7.605 1.00 85.88 101 TRP A O 1
ATOM 810 N N . ILE A 1 102 ? 11.634 6.104 -9.495 1.00 82.50 102 ILE A N 1
ATOM 811 C CA . ILE A 1 102 ? 11.742 4.809 -10.192 1.00 82.50 102 ILE A CA 1
ATOM 812 C C . ILE A 1 102 ? 12.561 3.807 -9.377 1.00 82.50 102 ILE A C 1
ATOM 814 O O . ILE A 1 102 ? 12.150 2.665 -9.189 1.00 82.50 102 ILE A O 1
ATOM 818 N N . THR A 1 103 ? 13.690 4.241 -8.814 1.00 82.75 103 THR A N 1
ATOM 819 C CA . THR A 1 103 ? 14.521 3.391 -7.952 1.00 82.75 103 THR A CA 1
ATOM 820 C C . THR A 1 103 ? 13.751 2.916 -6.719 1.00 82.75 103 THR A C 1
ATOM 822 O O . THR A 1 103 ? 13.797 1.733 -6.382 1.00 82.75 103 THR A O 1
ATOM 825 N N . ARG A 1 104 ? 13.012 3.818 -6.058 1.00 83.19 104 ARG A N 1
ATOM 826 C CA . ARG A 1 104 ? 12.191 3.489 -4.882 1.00 83.19 104 ARG A CA 1
ATOM 827 C C . ARG A 1 104 ? 11.028 2.564 -5.236 1.00 83.19 104 ARG A C 1
ATOM 829 O O . ARG A 1 104 ? 10.785 1.616 -4.497 1.00 83.19 104 ARG A O 1
ATOM 836 N N . PHE A 1 105 ? 10.368 2.798 -6.366 1.00 81.94 105 PHE A N 1
ATOM 837 C CA . PHE A 1 105 ? 9.300 1.954 -6.897 1.00 81.94 105 PHE A CA 1
ATOM 838 C C . PHE A 1 105 ? 9.806 0.529 -7.161 1.00 81.94 105 PHE A C 1
ATOM 840 O O . PHE A 1 105 ? 9.287 -0.433 -6.594 1.00 81.94 105 PHE A O 1
ATOM 847 N N . CYS A 1 106 ? 10.900 0.383 -7.915 1.00 79.00 106 CYS A N 1
ATOM 848 C CA . CYS A 1 106 ? 11.516 -0.918 -8.186 1.00 79.00 106 CYS A CA 1
ATOM 849 C C . CYS A 1 106 ? 11.983 -1.627 -6.906 1.00 79.00 106 CYS A C 1
ATOM 851 O O . CYS A 1 106 ? 11.943 -2.854 -6.829 1.00 79.00 106 CYS A O 1
ATOM 853 N N . GLN A 1 107 ? 12.434 -0.880 -5.892 1.00 81.75 107 GLN A N 1
ATOM 854 C CA . GLN A 1 107 ? 12.825 -1.450 -4.604 1.00 81.75 107 GLN A CA 1
ATOM 855 C C . GLN A 1 107 ? 11.616 -1.934 -3.797 1.00 81.75 107 GLN A C 1
ATOM 857 O O . GLN A 1 107 ? 11.679 -3.019 -3.217 1.00 81.75 107 GLN A O 1
ATOM 862 N N . ARG A 1 108 ? 10.522 -1.166 -3.793 1.00 79.62 108 ARG A N 1
ATOM 863 C CA . ARG A 1 108 ? 9.265 -1.511 -3.120 1.00 79.62 108 ARG A CA 1
ATOM 864 C C . ARG A 1 108 ? 8.641 -2.772 -3.710 1.00 79.62 108 ARG A C 1
ATOM 866 O O . ARG A 1 108 ? 8.334 -3.701 -2.972 1.00 79.62 108 ARG A O 1
ATOM 873 N N . TYR A 1 109 ? 8.566 -2.849 -5.036 1.00 78.00 109 TYR A N 1
ATOM 874 C CA . TYR A 1 109 ? 7.971 -3.977 -5.756 1.00 78.00 109 TYR A CA 1
ATOM 875 C C . TYR A 1 109 ? 8.991 -5.026 -6.199 1.00 78.00 109 TYR A C 1
ATOM 877 O O . TYR A 1 109 ? 8.704 -5.869 -7.045 1.00 78.00 109 TYR A O 1
ATOM 885 N N . ARG A 1 110 ? 10.192 -5.035 -5.608 1.00 76.81 110 ARG A N 1
ATOM 886 C CA . ARG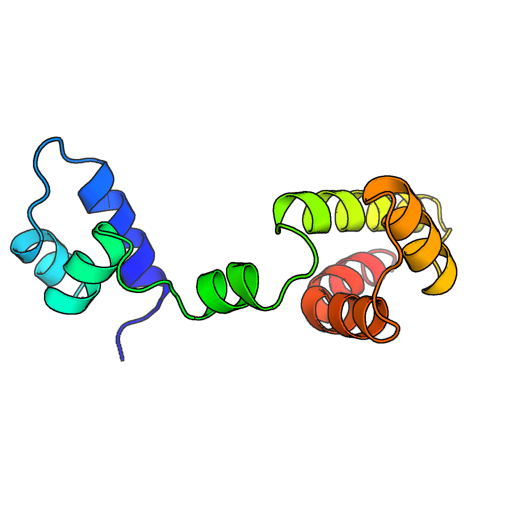 A 1 110 ? 11.281 -5.941 -6.001 1.00 76.81 110 ARG A CA 1
ATOM 887 C C . ARG A 1 110 ? 10.858 -7.408 -5.998 1.00 76.81 110 ARG A C 1
ATOM 889 O O . ARG A 1 110 ? 11.236 -8.139 -6.905 1.00 76.81 110 ARG A O 1
ATOM 896 N N . ASN A 1 111 ? 10.097 -7.842 -4.994 1.00 74.31 111 ASN A N 1
ATOM 897 C CA . ASN A 1 111 ? 9.651 -9.235 -4.884 1.00 74.31 111 ASN A CA 1
ATOM 898 C C . ASN A 1 111 ? 8.586 -9.577 -5.930 1.00 74.31 111 ASN A C 1
ATOM 900 O O . ASN A 1 111 ? 8.578 -10.675 -6.472 1.00 74.31 111 ASN A O 1
ATOM 904 N N . GLU A 1 112 ? 7.721 -8.620 -6.236 1.00 72.19 112 GLU A N 1
ATOM 905 C CA . GLU A 1 112 ? 6.640 -8.748 -7.204 1.00 72.19 112 GLU A CA 1
ATOM 906 C C . GLU A 1 112 ? 7.130 -8.747 -8.649 1.00 72.19 112 GLU A C 1
ATOM 908 O O . GLU A 1 112 ? 6.672 -9.556 -9.450 1.00 72.19 112 GLU A O 1
ATOM 913 N N . ILE A 1 113 ? 8.097 -7.887 -8.961 1.00 70.38 113 ILE A N 1
ATOM 914 C CA . ILE A 1 113 ? 8.749 -7.822 -10.270 1.00 70.38 113 ILE A CA 1
ATOM 915 C C . ILE A 1 113 ? 9.643 -9.058 -10.463 1.00 70.38 113 ILE A C 1
ATOM 917 O O . ILE A 1 113 ? 9.563 -9.726 -11.490 1.00 70.38 113 ILE A O 1
ATOM 921 N N . LYS A 1 114 ? 10.455 -9.438 -9.459 1.00 60.19 114 LYS A N 1
ATOM 922 C CA . LYS A 1 114 ? 11.353 -10.606 -9.565 1.00 60.19 114 LYS A CA 1
ATOM 923 C C . LYS A 1 114 ? 10.621 -11.941 -9.659 1.00 60.19 114 LYS A C 1
ATOM 925 O O . LYS A 1 114 ? 11.019 -12.761 -10.475 1.00 60.19 114 LYS A O 1
ATOM 930 N N . LYS A 1 115 ? 9.573 -12.162 -8.854 1.00 58.31 115 LYS A N 1
ATOM 931 C CA . LYS A 1 115 ? 8.773 -13.402 -8.892 1.00 58.31 115 LYS A CA 1
ATOM 932 C C . LYS A 1 115 ? 8.175 -13.654 -10.281 1.00 58.31 115 LYS A C 1
ATOM 934 O O . LYS A 1 115 ? 7.993 -14.801 -10.677 1.00 58.31 115 LYS A O 1
ATOM 939 N N . ARG A 1 116 ? 7.857 -12.579 -11.003 1.00 53.94 116 ARG A N 1
ATOM 940 C CA . ARG A 1 116 ? 7.227 -12.633 -12.325 1.00 53.94 116 ARG A CA 1
ATOM 941 C C . ARG A 1 116 ? 8.261 -12.804 -13.444 1.00 53.94 116 ARG A C 1
ATOM 943 O O . ARG A 1 116 ? 8.027 -13.596 -14.342 1.00 53.94 116 ARG A O 1
ATOM 950 N N . LEU A 1 117 ? 9.447 -12.200 -13.317 1.00 50.19 117 LEU A N 1
ATOM 951 C CA . LEU A 1 117 ? 10.570 -12.425 -14.243 1.00 50.19 117 LEU A CA 1
ATOM 952 C C . LEU A 1 117 ? 11.185 -13.835 -14.149 1.00 50.19 117 LEU A C 1
ATOM 954 O O . LEU A 1 117 ? 11.727 -14.316 -15.134 1.00 50.19 117 LEU A O 1
ATOM 958 N N . SER A 1 118 ? 11.103 -14.505 -12.993 1.00 45.31 118 SER A N 1
ATOM 959 C CA . SER A 1 118 ? 11.618 -15.874 -12.803 1.00 45.31 118 SER A CA 1
ATOM 960 C C . SER A 1 118 ? 10.629 -16.985 -13.179 1.00 45.31 118 SER A C 1
ATOM 962 O O . SER A 1 118 ? 10.919 -18.146 -12.929 1.00 45.31 118 SER A O 1
ATOM 964 N N . SER A 1 119 ? 9.438 -16.660 -13.697 1.00 39.22 119 SER A N 1
ATOM 965 C CA . SER A 1 119 ? 8.451 -17.664 -14.148 1.00 39.22 119 SER A CA 1
ATOM 966 C C . SER A 1 119 ? 8.619 -18.045 -15.630 1.00 39.22 119 SER A C 1
ATOM 968 O O . SER A 1 119 ? 7.701 -18.601 -16.221 1.00 39.22 119 SER A O 1
ATOM 970 N N . LEU A 1 120 ? 9.771 -17.718 -16.227 1.00 39.62 120 LEU A N 1
ATOM 971 C CA . LEU A 1 120 ? 10.117 -17.983 -17.630 1.00 39.62 120 LEU A CA 1
ATOM 972 C C . LEU A 1 120 ? 11.180 -19.090 -17.808 1.00 39.62 120 LEU A C 1
ATOM 974 O O . LEU A 1 120 ? 11.673 -19.254 -18.921 1.00 39.62 120 LEU A O 1
ATOM 978 N N . ASP A 1 121 ? 11.504 -19.839 -16.747 1.00 35.47 121 ASP A N 1
ATOM 979 C CA . ASP A 1 121 ? 12.355 -21.042 -16.806 1.00 35.47 121 ASP A CA 1
ATOM 980 C C . ASP A 1 121 ? 11.517 -22.332 -16.859 1.00 35.47 121 ASP A C 1
ATOM 982 O O . ASP A 1 121 ? 10.611 -22.490 -16.003 1.00 35.47 121 ASP A O 1
#

pLDDT: mean 77.5, std 13.33, range [35.47, 92.62]

Organism: NCBI:txid519963

Sequence (121 aa):
MVSEADIKLALNDLKSHKSPNYTATANKYNVDRNTLSRRYKGICMSNHDEHSAYQNFLPDAQEEVILGYINDLSDRGMPPTPQILENIVIEIVKQPIGRNWITRFCQRYRNEIKKRLSSLD

Solvent-accessible surface area (backbone atoms only — not comparable to full-atom values): 7230 Å² total; per-residue (Å²): 131,77,53,73,66,44,52,54,52,40,50,53,55,40,69,73,39,98,69,68,55,51,64,64,42,17,64,74,52,67,41,60,44,68,60,51,50,35,41,75,71,67,75,44,70,53,74,67,57,43,47,48,73,74,71,44,96,54,57,68,74,57,53,51,52,53,53,52,52,47,46,59,35,37,78,71,75,45,69,72,49,73,67,55,51,51,53,51,49,30,65,74,69,72,44,89,74,60,90,62,46,64,61,50,49,52,60,72,43,38,68,65,54,49,60,59,68,64,69,78,120

Secondary structure (DSSP, 8-state):
---HHHHHHHHHHHHHSSS--HHHHHHHHT--HHHHHHHHTTSS--HHHHHHHHH-SS-HHHHHHHHHHHHHHHHTT-PPPHHHHHHHHHHHHSSPPPTTHHHHHHHHTHHHHHHHHGGG-

Foldseek 3Di:
DQDPVLLVVLLVVQVVDPHGDLVVSCVVSVHDSVVSVCVNVVVDDDPVVVCQPPVAPDHVVVLVVLLVVQLVCVVVVHRDDLVNSQVVVCVVVVDHDDPCNSVVSCVVCVVVNVVSNVVPD